Protein AF-A0AAE3LM38-F1 (afdb_monomer_lite)

Secondary structure (DSSP, 8-state):
--HHHHHHHHHHHHHHHHHHHHHHHHH--HHHHHHHHHHHHHHHHHHHHHHHHHH-HHHHHS--SSTTTTTGGGHHHHHHHHHHHHHHHHHHHHHHTT---

pLDDT: mean 84.43, std 11.44, range [55.12, 95.81]

Foldseek 3Di:
DDPVLVVLLVVLLVVLLVQLVVVCLVPVDLVVSLVSSLVSLQVSLVVVLVVCVVPPVVQQVPQDPDPCRVCRSVVSVVCSVVSSVVSSVVSVVCVVVVDND

Radius of gyration: 15.34 Å; chains: 1; bounding box: 33×17×43 Å

Sequence (101 aa):
MNIVFFCIILVSFFASTISSLWILKRKENKWSALAVAFIVNSLILSIATMFLYKTDSQMFHKQMEGLFASLGVLVLVFFIPIITWINYFIIMGVKKKGVRL

Structure (mmCIF, N/CA/C/O backbone):
data_AF-A0AAE3LM38-F1
#
_entry.id   AF-A0AAE3LM38-F1
#
loop_
_atom_site.group_PDB
_atom_site.id
_atom_site.type_symbol
_atom_site.label_atom_id
_atom_site.label_alt_id
_atom_site.label_comp_id
_atom_site.label_asym_id
_atom_site.label_entity_id
_atom_site.label_seq_id
_atom_site.pdbx_PDB_ins_code
_atom_site.Cartn_x
_atom_site.Cartn_y
_atom_site.Cartn_z
_atom_site.occupancy
_atom_site.B_iso_or_equiv
_atom_site.auth_seq_id
_atom_site.auth_comp_id
_atom_site.auth_asym_id
_atom_site.auth_atom_id
_atom_site.pdbx_PDB_model_num
ATOM 1 N N . MET A 1 1 ? 3.446 -8.873 -16.674 1.00 66.44 1 MET A N 1
ATOM 2 C CA . MET A 1 1 ? 4.017 -7.954 -15.658 1.00 66.44 1 MET A CA 1
ATOM 3 C C . MET A 1 1 ? 5.364 -8.507 -15.205 1.00 66.44 1 MET A C 1
ATOM 5 O O . MET A 1 1 ? 5.446 -9.702 -14.961 1.00 66.44 1 MET A O 1
ATOM 9 N N . ASN A 1 2 ? 6.418 -7.690 -15.158 1.00 78.12 2 ASN A N 1
ATOM 10 C CA . ASN A 1 2 ? 7.768 -8.150 -14.802 1.00 78.12 2 ASN A CA 1
ATOM 11 C C . ASN A 1 2 ? 7.848 -8.513 -13.300 1.00 78.12 2 ASN A C 1
ATOM 13 O O . ASN A 1 2 ? 7.228 -7.844 -12.470 1.00 78.12 2 ASN A O 1
ATOM 17 N N . ILE A 1 3 ? 8.594 -9.576 -12.966 1.00 84.75 3 ILE A N 1
ATOM 18 C CA . ILE A 1 3 ? 8.767 -10.109 -11.602 1.00 84.75 3 ILE A CA 1
ATOM 19 C C . ILE A 1 3 ? 9.158 -9.021 -10.590 1.00 84.75 3 ILE A C 1
ATOM 21 O O . ILE A 1 3 ? 8.665 -9.020 -9.465 1.00 84.75 3 ILE A O 1
ATOM 25 N N . VAL A 1 4 ? 9.953 -8.033 -11.012 1.00 86.38 4 VAL A N 1
ATOM 26 C CA . VAL A 1 4 ? 10.386 -6.908 -10.169 1.00 86.38 4 VAL A CA 1
ATOM 27 C C . VAL A 1 4 ? 9.194 -6.077 -9.681 1.00 86.38 4 VAL A C 1
ATOM 29 O O . VAL A 1 4 ? 9.109 -5.762 -8.495 1.00 86.38 4 VAL A O 1
ATOM 32 N N . PHE A 1 5 ? 8.228 -5.777 -10.557 1.00 86.31 5 PHE A N 1
ATOM 33 C CA . PHE A 1 5 ? 7.022 -5.025 -10.186 1.00 86.31 5 PHE A CA 1
ATOM 34 C C . PHE A 1 5 ? 6.175 -5.798 -9.180 1.00 86.31 5 PHE A C 1
ATOM 36 O O . PHE A 1 5 ? 5.670 -5.216 -8.222 1.00 86.31 5 PHE A O 1
ATOM 43 N N . PHE A 1 6 ? 6.049 -7.114 -9.371 1.00 88.38 6 PHE A N 1
ATOM 44 C CA . PHE A 1 6 ? 5.300 -7.969 -8.456 1.00 88.38 6 PHE A CA 1
ATOM 45 C C . PHE A 1 6 ? 5.933 -7.985 -7.059 1.00 88.38 6 PHE A C 1
ATOM 47 O O . PHE A 1 6 ? 5.228 -7.797 -6.067 1.00 88.38 6 PHE A O 1
ATOM 54 N N . CYS A 1 7 ? 7.262 -8.103 -6.977 1.00 90.94 7 CYS A N 1
ATOM 55 C CA . CYS A 1 7 ? 7.992 -8.018 -5.712 1.00 90.94 7 CYS A CA 1
ATOM 56 C C . CYS A 1 7 ? 7.780 -6.668 -5.009 1.00 90.94 7 CYS A C 1
ATOM 58 O O . CYS A 1 7 ? 7.497 -6.642 -3.812 1.00 90.94 7 CYS A O 1
ATOM 60 N N . ILE A 1 8 ? 7.858 -5.550 -5.739 1.00 92.50 8 ILE A N 1
ATOM 61 C CA . ILE A 1 8 ? 7.646 -4.204 -5.177 1.00 92.50 8 ILE A CA 1
ATOM 62 C C . ILE A 1 8 ? 6.222 -4.054 -4.626 1.00 92.50 8 ILE A C 1
ATOM 64 O O . ILE A 1 8 ? 6.038 -3.561 -3.510 1.00 92.50 8 ILE A O 1
ATOM 68 N N . ILE A 1 9 ? 5.214 -4.497 -5.385 1.00 92.50 9 ILE A N 1
ATOM 69 C CA . ILE A 1 9 ? 3.806 -4.434 -4.971 1.00 92.50 9 ILE A CA 1
ATOM 70 C C . ILE A 1 9 ? 3.577 -5.280 -3.714 1.00 92.50 9 ILE A C 1
ATOM 72 O O . ILE A 1 9 ? 2.939 -4.802 -2.777 1.00 92.50 9 ILE A O 1
ATOM 76 N N . LEU A 1 10 ? 4.131 -6.496 -3.653 1.00 94.06 10 LEU A N 1
ATOM 77 C CA . LEU A 1 10 ? 4.017 -7.361 -2.476 1.00 94.06 10 LEU A CA 1
ATOM 78 C C . LEU A 1 10 ? 4.664 -6.744 -1.235 1.00 94.06 10 LEU A C 1
ATOM 80 O O . LEU A 1 10 ? 4.043 -6.718 -0.174 1.00 94.06 10 LEU A O 1
ATOM 84 N N . VAL A 1 11 ? 5.884 -6.216 -1.356 1.00 93.94 11 VAL A N 1
ATOM 85 C CA . VAL A 1 11 ? 6.576 -5.562 -0.233 1.00 93.94 11 VAL A CA 1
ATOM 86 C C . VAL A 1 11 ? 5.786 -4.347 0.254 1.00 93.94 11 VAL A C 1
ATOM 88 O O . VAL A 1 11 ? 5.581 -4.193 1.459 1.00 93.94 11 VAL A O 1
ATOM 91 N N . SER A 1 12 ? 5.284 -3.521 -0.669 1.00 93.75 12 SER A N 1
ATOM 92 C CA . SER A 1 12 ? 4.421 -2.380 -0.345 1.00 93.75 12 SER A CA 1
ATOM 93 C C . SER A 1 12 ? 3.147 -2.818 0.382 1.00 93.75 12 SER A C 1
ATOM 95 O O . SER A 1 12 ? 2.786 -2.249 1.417 1.00 93.75 12 SER A O 1
ATOM 97 N N . PHE A 1 13 ? 2.500 -3.879 -0.107 1.00 94.25 13 PHE A N 1
ATOM 98 C CA . PHE A 1 13 ? 1.312 -4.452 0.509 1.00 94.25 13 PHE A CA 1
ATOM 99 C C . PHE A 1 13 ? 1.592 -4.889 1.951 1.00 94.25 13 PHE A C 1
ATOM 101 O O . PHE A 1 13 ? 0.990 -4.333 2.869 1.00 94.25 13 PHE A O 1
ATOM 108 N N . PHE A 1 14 ? 2.564 -5.777 2.180 1.00 94.38 14 PHE A N 1
ATOM 109 C CA . PHE A 1 14 ? 2.873 -6.268 3.527 1.00 94.38 14 PHE A CA 1
ATOM 110 C C . PHE A 1 14 ? 3.288 -5.149 4.488 1.00 94.38 14 PHE A C 1
ATOM 112 O O . PHE A 1 14 ? 2.784 -5.093 5.612 1.00 94.38 14 PHE A O 1
ATOM 119 N N . ALA A 1 15 ? 4.145 -4.222 4.052 1.00 93.94 15 ALA A N 1
ATOM 120 C CA . ALA A 1 15 ? 4.568 -3.094 4.880 1.00 93.94 15 ALA A CA 1
ATOM 121 C C . ALA A 1 15 ? 3.380 -2.198 5.280 1.00 93.94 15 ALA A C 1
ATOM 123 O O . ALA A 1 15 ? 3.248 -1.799 6.444 1.00 93.94 15 ALA A O 1
ATOM 124 N N . SER A 1 16 ? 2.475 -1.913 4.338 1.00 93.44 16 SER A N 1
ATOM 125 C CA . SER A 1 16 ? 1.272 -1.114 4.599 1.00 93.44 16 SER A CA 1
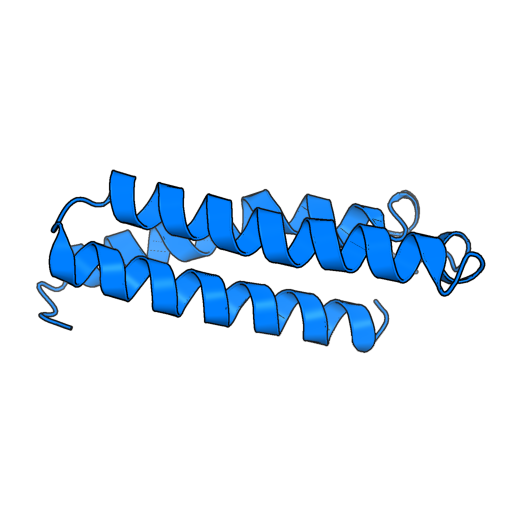ATOM 126 C C . SER A 1 16 ? 0.274 -1.830 5.519 1.00 93.44 16 SER A C 1
ATOM 128 O O . SER A 1 16 ? -0.287 -1.213 6.427 1.00 93.44 16 SER A O 1
ATOM 130 N N . THR A 1 17 ? 0.098 -3.145 5.368 1.00 92.88 17 THR A N 1
ATOM 131 C CA . THR A 1 17 ? -0.781 -3.930 6.242 1.00 92.88 17 THR A CA 1
ATOM 132 C C . THR A 1 17 ? -0.229 -3.981 7.664 1.00 92.88 17 THR A C 1
ATOM 134 O O . THR A 1 17 ? -0.948 -3.635 8.598 1.00 92.88 17 THR A O 1
ATOM 137 N N . ILE A 1 18 ? 1.051 -4.318 7.852 1.00 93.94 18 ILE A N 1
ATOM 138 C CA . ILE A 1 18 ? 1.671 -4.398 9.187 1.00 93.94 18 ILE A CA 1
ATOM 139 C C . ILE A 1 18 ? 1.588 -3.048 9.912 1.00 93.94 18 ILE A C 1
ATOM 141 O O . ILE A 1 18 ? 1.138 -2.982 11.058 1.00 93.94 18 ILE A O 1
ATOM 145 N N . SER A 1 19 ? 1.969 -1.957 9.241 1.00 91.88 19 SER A N 1
ATOM 146 C CA . SER A 1 19 ? 1.930 -0.612 9.830 1.00 91.88 19 SER A CA 1
ATOM 147 C C . SER A 1 19 ? 0.505 -0.166 10.179 1.00 91.88 19 SER A C 1
ATOM 149 O O . SER A 1 19 ? 0.278 0.383 11.260 1.00 91.88 19 SER A O 1
ATOM 151 N N . SER A 1 20 ? -0.476 -0.445 9.318 1.00 90.44 20 SER A N 1
ATOM 152 C CA . SER A 1 20 ? -1.876 -0.091 9.579 1.00 90.44 20 SER A CA 1
ATOM 153 C C . SER A 1 20 ? -2.478 -0.878 10.743 1.00 90.44 20 SER A C 1
ATOM 155 O O . SER A 1 20 ? -3.147 -0.285 11.591 1.00 90.44 20 SER A O 1
ATOM 157 N N . LEU A 1 21 ? -2.185 -2.177 10.856 1.00 90.44 21 LEU A N 1
ATOM 158 C CA . LEU A 1 21 ? -2.618 -3.001 11.986 1.00 90.44 21 LEU A CA 1
ATOM 159 C C . LEU A 1 21 ? -1.974 -2.546 13.298 1.00 90.44 21 LEU A C 1
ATOM 161 O O . LEU A 1 21 ? -2.649 -2.477 14.328 1.00 90.44 21 LEU A O 1
ATOM 165 N N . TRP A 1 22 ? -0.698 -2.157 13.265 1.00 90.44 22 TRP A N 1
ATOM 166 C CA . TRP A 1 22 ? -0.016 -1.629 14.444 1.00 90.44 22 TRP A CA 1
ATOM 167 C C . TRP A 1 22 ? -0.649 -0.321 14.944 1.00 90.44 22 TRP A C 1
ATOM 169 O O . TRP A 1 22 ? -0.853 -0.134 16.147 1.00 90.44 22 TRP A O 1
ATOM 179 N N . ILE A 1 23 ? -1.033 0.569 14.026 1.00 89.38 23 ILE A N 1
ATOM 180 C CA . ILE A 1 23 ? -1.726 1.820 14.363 1.00 89.38 23 ILE A CA 1
ATOM 181 C C . ILE A 1 23 ? -3.161 1.569 14.816 1.00 89.38 23 ILE A C 1
ATOM 183 O O . ILE A 1 23 ? -3.619 2.228 15.753 1.00 89.38 23 ILE A O 1
ATOM 187 N N . LEU A 1 24 ? -3.855 0.602 14.211 1.00 88.81 24 LEU A N 1
ATOM 188 C CA . LEU A 1 24 ? -5.183 0.186 14.651 1.00 88.81 24 LEU A CA 1
ATOM 189 C C . LEU A 1 24 ? -5.148 -0.286 16.108 1.00 88.81 24 LEU A C 1
ATOM 191 O O . LEU A 1 24 ? -5.995 0.135 16.889 1.00 88.81 24 LEU A O 1
ATOM 195 N N . LYS A 1 25 ? -4.132 -1.070 16.487 1.00 85.94 25 LYS A N 1
ATOM 196 C CA . LYS A 1 25 ? -3.913 -1.514 17.871 1.00 85.94 25 LYS A CA 1
ATOM 197 C C . LYS A 1 25 ? -3.651 -0.351 18.834 1.00 85.94 25 LYS A C 1
ATOM 199 O O . LYS A 1 25 ? -4.110 -0.385 19.967 1.00 85.94 25 LYS A O 1
ATOM 204 N N . ARG A 1 26 ? -2.915 0.681 18.404 1.00 84.81 26 ARG A N 1
ATOM 205 C CA . ARG A 1 26 ? -2.559 1.825 19.265 1.00 84.81 26 ARG A CA 1
ATOM 206 C C . ARG A 1 26 ? -3.666 2.862 19.436 1.00 84.81 26 ARG A C 1
ATOM 208 O O . ARG A 1 26 ? -3.784 3.433 20.511 1.00 84.81 26 ARG A O 1
ATOM 215 N N . LYS A 1 27 ? -4.389 3.192 18.364 1.00 80.69 27 LYS A N 1
ATOM 216 C CA . LYS A 1 27 ? -5.349 4.310 18.352 1.00 80.69 27 LYS A CA 1
ATOM 217 C C . LYS A 1 27 ? -6.810 3.865 18.310 1.00 80.69 27 LYS A C 1
ATOM 219 O O . LYS A 1 27 ? -7.675 4.730 18.389 1.00 80.69 27 LYS A O 1
ATOM 224 N N . GLU A 1 28 ? -7.089 2.580 18.057 1.00 78.75 28 GLU A N 1
ATOM 225 C CA . GLU A 1 28 ? -8.425 1.978 17.819 1.00 78.75 28 GLU A CA 1
ATOM 226 C C . GLU A 1 28 ? -9.290 2.668 16.735 1.00 78.75 28 GLU A C 1
ATOM 228 O O . GLU A 1 28 ? -10.437 2.290 16.442 1.00 78.75 28 GLU A O 1
ATOM 233 N N . ASN A 1 29 ? -8.715 3.666 16.064 1.00 85.81 29 ASN A N 1
ATOM 234 C CA . ASN A 1 29 ? -9.349 4.470 15.046 1.00 85.81 29 ASN A CA 1
ATOM 235 C C . ASN A 1 29 ? -9.012 3.920 13.657 1.00 85.81 29 ASN A C 1
ATOM 237 O O . ASN A 1 29 ? -7.891 4.054 13.159 1.00 85.81 29 ASN A O 1
ATOM 241 N N . LYS A 1 30 ? -10.039 3.365 13.006 1.00 86.81 30 LYS A N 1
ATOM 242 C CA . LYS A 1 30 ? -9.970 2.794 11.654 1.00 86.81 30 LYS A CA 1
ATOM 243 C C . LYS A 1 30 ? -9.435 3.780 10.614 1.00 86.81 30 LYS A C 1
ATOM 245 O O . LYS A 1 30 ? -8.672 3.386 9.740 1.00 86.81 30 LYS A O 1
ATOM 250 N N . TRP A 1 31 ? -9.803 5.057 10.721 1.00 90.12 31 TRP A N 1
ATOM 251 C CA . TRP A 1 31 ? -9.423 6.074 9.741 1.00 90.12 31 TRP A CA 1
ATOM 252 C C . TRP A 1 31 ? -7.945 6.430 9.855 1.00 90.12 31 TRP A C 1
ATOM 254 O O . TRP A 1 31 ? -7.280 6.605 8.841 1.00 90.12 31 TRP A O 1
ATOM 264 N N . SER A 1 32 ? -7.406 6.450 11.079 1.00 89.88 32 SER A N 1
ATOM 265 C CA . SER A 1 32 ? -5.971 6.652 11.293 1.00 89.88 32 SER A CA 1
ATOM 266 C C . SER A 1 32 ? -5.154 5.471 10.771 1.00 89.88 32 SER A C 1
ATOM 268 O O . SER A 1 32 ? -4.097 5.690 10.191 1.00 89.88 32 SER A O 1
ATOM 270 N N . ALA A 1 33 ? -5.629 4.236 10.961 1.00 90.81 33 ALA A N 1
ATOM 271 C CA . ALA A 1 33 ? -4.974 3.045 10.422 1.00 90.81 33 ALA A CA 1
ATOM 272 C C . ALA A 1 33 ? -4.980 3.043 8.883 1.00 90.81 33 ALA A C 1
ATOM 274 O O . ALA A 1 33 ? -3.953 2.775 8.262 1.00 90.81 33 ALA A O 1
ATOM 275 N N . LEU A 1 34 ? -6.109 3.416 8.269 1.00 93.12 34 LEU A N 1
ATOM 276 C CA . LEU A 1 34 ? -6.236 3.513 6.814 1.00 93.12 34 LEU A CA 1
ATOM 277 C C . LEU A 1 34 ? -5.354 4.621 6.222 1.00 93.12 34 LEU A C 1
ATOM 279 O O . LEU A 1 34 ? -4.697 4.399 5.209 1.00 93.12 34 LEU A O 1
ATOM 283 N N . ALA A 1 35 ? -5.299 5.789 6.868 1.00 92.56 35 ALA A N 1
ATOM 28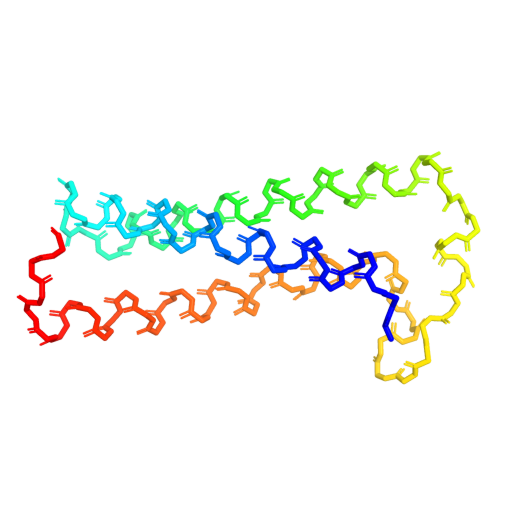4 C CA . ALA A 1 35 ? -4.424 6.880 6.446 1.00 92.56 35 ALA A CA 1
ATOM 285 C C . ALA A 1 35 ? -2.953 6.446 6.454 1.00 92.56 35 ALA A C 1
ATOM 287 O O . ALA A 1 35 ? -2.217 6.744 5.520 1.00 92.56 35 ALA A O 1
ATOM 288 N N . VAL A 1 36 ? -2.533 5.680 7.465 1.00 92.94 36 VAL A N 1
ATOM 289 C CA . VAL A 1 36 ? -1.167 5.143 7.525 1.00 92.94 36 VAL A CA 1
ATOM 290 C C . VAL A 1 36 ? -0.918 4.113 6.425 1.00 92.94 36 VAL A C 1
ATOM 292 O O . VAL A 1 36 ? 0.119 4.195 5.775 1.00 92.94 36 VAL A O 1
ATOM 295 N N . ALA A 1 37 ? -1.866 3.210 6.148 1.00 92.06 37 ALA A N 1
ATOM 296 C CA . ALA A 1 37 ? -1.753 2.284 5.017 1.00 92.06 37 ALA A CA 1
ATOM 297 C C . ALA A 1 37 ? -1.527 3.026 3.688 1.00 92.06 37 ALA A C 1
ATOM 299 O O . ALA A 1 37 ? -0.630 2.660 2.929 1.00 92.06 37 ALA A O 1
ATOM 300 N N . PHE A 1 38 ? -2.314 4.079 3.442 1.00 92.94 38 PHE A N 1
ATOM 301 C CA . PHE A 1 38 ? -2.218 4.918 2.246 1.00 92.94 38 PHE A CA 1
ATOM 302 C C . PHE A 1 38 ? -0.903 5.708 2.177 1.00 92.94 38 PHE A C 1
ATOM 304 O O . PHE A 1 38 ? -0.300 5.836 1.119 1.00 92.94 38 PHE A O 1
ATOM 311 N N . ILE A 1 39 ? -0.418 6.244 3.297 1.00 95.00 39 ILE A N 1
ATOM 312 C CA . ILE A 1 39 ? 0.856 6.975 3.312 1.00 95.00 39 ILE A CA 1
ATOM 313 C C . ILE A 1 39 ? 2.018 6.014 3.037 1.00 95.00 39 ILE A C 1
ATOM 315 O O . ILE A 1 39 ? 2.862 6.290 2.187 1.00 95.00 39 ILE A O 1
ATOM 319 N N . VAL A 1 40 ? 2.051 4.867 3.720 1.00 94.31 40 VAL A N 1
ATOM 320 C CA . VAL A 1 40 ? 3.142 3.891 3.594 1.00 94.31 40 VAL A CA 1
ATOM 321 C C . VAL A 1 40 ? 3.189 3.296 2.190 1.00 94.31 40 VAL A C 1
ATOM 323 O O . VAL A 1 40 ? 4.261 3.279 1.582 1.00 94.31 40 VAL A O 1
ATOM 326 N N . ASN A 1 41 ? 2.052 2.852 1.641 1.00 93.31 41 ASN A N 1
ATOM 327 C CA . ASN A 1 41 ? 2.047 2.283 0.293 1.00 93.31 41 ASN A CA 1
ATOM 328 C C . ASN A 1 41 ? 2.398 3.331 -0.778 1.00 93.31 41 ASN A C 1
ATOM 330 O O . ASN A 1 41 ? 3.152 3.014 -1.698 1.00 93.31 41 ASN A O 1
ATOM 334 N N . SER A 1 42 ? 1.941 4.580 -0.627 1.00 93.25 42 SER A N 1
ATOM 335 C CA . SER A 1 42 ? 2.230 5.666 -1.564 1.00 93.25 42 SER A CA 1
ATOM 336 C C . SER A 1 42 ? 3.706 6.022 -1.544 1.00 93.25 42 SER A C 1
ATOM 338 O O . SER A 1 42 ? 4.295 6.187 -2.610 1.00 93.25 42 SER A O 1
ATOM 340 N N . LEU A 1 43 ? 4.328 6.088 -0.362 1.00 94.94 43 LEU A N 1
ATOM 341 C CA . LEU A 1 43 ? 5.762 6.343 -0.236 1.00 94.94 43 LEU A CA 1
ATOM 342 C C . LEU A 1 43 ? 6.582 5.236 -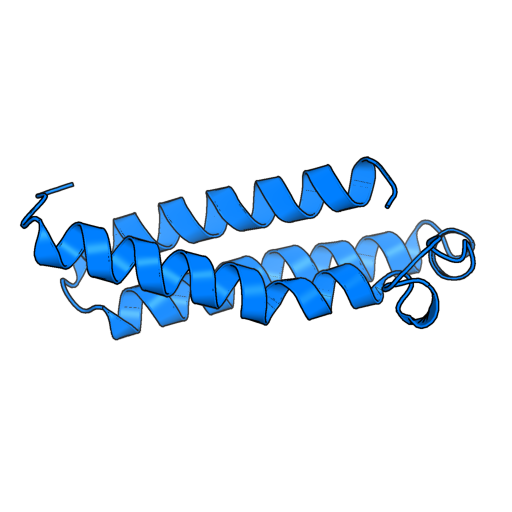0.902 1.00 94.94 43 LEU A C 1
ATOM 344 O O . LEU A 1 43 ? 7.421 5.535 -1.749 1.00 94.94 43 LEU A O 1
ATOM 348 N N . ILE A 1 44 ? 6.310 3.967 -0.581 1.00 94.25 44 ILE A N 1
ATOM 349 C CA . ILE A 1 44 ? 7.057 2.830 -1.142 1.00 94.25 44 ILE A CA 1
ATOM 350 C C . ILE A 1 44 ? 6.914 2.790 -2.668 1.00 94.25 44 ILE A C 1
ATOM 352 O O . ILE A 1 44 ? 7.916 2.698 -3.379 1.00 94.25 44 ILE A O 1
ATOM 356 N N . LEU A 1 45 ? 5.687 2.899 -3.185 1.00 93.38 45 LEU A N 1
ATOM 357 C CA . LEU A 1 45 ? 5.427 2.808 -4.623 1.00 93.38 45 LEU A CA 1
ATOM 358 C C . LEU A 1 45 ? 5.952 4.027 -5.385 1.00 93.38 45 LEU A C 1
ATOM 360 O O . LEU A 1 45 ? 6.484 3.860 -6.481 1.00 93.38 45 LEU A O 1
ATOM 364 N N . SER A 1 46 ? 5.883 5.229 -4.809 1.00 92.38 46 SER A N 1
ATOM 365 C CA . SER A 1 46 ? 6.437 6.437 -5.436 1.00 92.38 46 SER A CA 1
ATOM 366 C C . SER A 1 46 ? 7.962 6.394 -5.491 1.00 92.38 46 SER A C 1
ATOM 368 O O . SER A 1 46 ? 8.538 6.666 -6.543 1.00 92.38 46 SER A O 1
ATOM 370 N N . ILE A 1 47 ? 8.623 5.993 -4.397 1.00 92.25 47 ILE A N 1
ATOM 371 C CA . ILE A 1 47 ? 10.085 5.845 -4.359 1.00 92.25 47 ILE A CA 1
ATOM 372 C C . ILE A 1 47 ? 10.533 4.783 -5.366 1.00 92.25 47 ILE A C 1
ATOM 374 O O . ILE A 1 47 ? 11.446 5.033 -6.153 1.00 92.25 47 ILE A O 1
ATOM 378 N N . ALA A 1 48 ? 9.860 3.630 -5.402 1.00 90.00 48 ALA A N 1
ATOM 379 C CA . ALA A 1 48 ? 10.162 2.575 -6.363 1.00 90.00 48 ALA A CA 1
ATOM 380 C C . ALA A 1 48 ? 9.962 3.040 -7.815 1.00 90.00 48 ALA A C 1
ATOM 382 O O . ALA A 1 48 ? 10.802 2.768 -8.671 1.00 90.00 48 ALA A O 1
ATOM 383 N N . THR A 1 49 ? 8.896 3.801 -8.081 1.00 89.69 49 THR A N 1
ATOM 384 C CA . THR A 1 49 ? 8.628 4.395 -9.399 1.00 89.69 49 THR A CA 1
ATOM 385 C C . THR A 1 49 ? 9.752 5.342 -9.814 1.00 89.69 49 THR A C 1
ATOM 387 O O . THR A 1 49 ? 10.282 5.209 -10.915 1.00 89.69 49 THR A O 1
ATOM 390 N N . MET A 1 50 ? 10.170 6.259 -8.933 1.00 88.88 50 MET A N 1
ATOM 391 C CA . MET A 1 50 ? 11.277 7.183 -9.216 1.00 88.88 50 MET A CA 1
ATOM 392 C C . MET A 1 50 ? 12.605 6.449 -9.433 1.00 88.88 50 MET A C 1
ATOM 394 O O . MET A 1 50 ? 13.378 6.824 -10.315 1.00 88.88 50 MET A O 1
ATOM 398 N N . PHE A 1 51 ? 12.879 5.410 -8.642 1.00 88.44 51 PHE A N 1
ATOM 399 C CA . PHE A 1 51 ? 14.112 4.637 -8.752 1.00 88.44 51 PHE A CA 1
ATOM 400 C C . PHE A 1 51 ? 14.181 3.853 -10.068 1.00 88.44 51 PHE A C 1
ATOM 402 O O . PHE A 1 51 ? 15.203 3.898 -10.754 1.00 88.44 51 PHE A O 1
ATOM 409 N N . LEU A 1 52 ? 13.084 3.198 -10.459 1.00 85.75 52 LEU A N 1
ATOM 410 C CA . LEU A 1 52 ? 12.984 2.499 -11.742 1.00 85.75 52 LEU A CA 1
ATOM 411 C C . LEU A 1 52 ? 13.056 3.474 -12.919 1.00 85.75 52 LEU A C 1
ATOM 413 O O . LEU A 1 52 ? 13.757 3.197 -13.887 1.00 85.75 52 LEU A O 1
ATOM 417 N N . TYR A 1 53 ? 12.410 4.638 -12.803 1.00 81.38 53 TYR A N 1
ATOM 418 C CA . TYR A 1 53 ? 12.463 5.683 -13.825 1.00 81.38 53 TYR A CA 1
ATOM 419 C C . TYR A 1 53 ? 13.896 6.165 -14.096 1.00 81.38 53 TYR A C 1
ATOM 421 O O . TYR A 1 53 ? 14.266 6.382 -15.246 1.00 81.38 53 TYR A O 1
ATOM 429 N N . LYS A 1 54 ? 14.713 6.323 -13.046 1.00 83.06 54 LYS A N 1
ATOM 430 C CA . LYS A 1 54 ? 16.105 6.779 -13.180 1.00 83.06 54 LYS A CA 1
ATOM 431 C C . LYS A 1 54 ? 17.072 5.685 -13.630 1.00 83.06 54 LYS A C 1
ATOM 433 O O . LYS A 1 54 ? 18.008 5.984 -14.362 1.00 83.06 54 LYS A O 1
ATOM 438 N N . THR A 1 55 ? 16.888 4.458 -13.150 1.00 77.62 55 THR A N 1
ATOM 439 C CA . THR A 1 55 ? 17.867 3.372 -13.336 1.00 77.62 55 THR A CA 1
ATOM 440 C C . THR A 1 55 ? 17.697 2.656 -14.673 1.00 77.62 55 THR A C 1
ATOM 442 O O . THR A 1 55 ? 18.675 2.166 -15.229 1.00 77.62 55 THR A O 1
ATOM 445 N N . ASP A 1 56 ? 16.475 2.595 -15.204 1.00 67.06 56 ASP A N 1
ATOM 446 C CA . ASP A 1 56 ? 16.182 1.815 -16.404 1.00 67.06 56 ASP A CA 1
ATOM 447 C C . ASP A 1 56 ? 15.138 2.535 -17.277 1.00 67.06 56 ASP A C 1
ATOM 449 O O . ASP A 1 56 ? 13.936 2.255 -17.251 1.00 67.06 56 ASP A O 1
ATOM 453 N N . SER A 1 57 ? 15.611 3.498 -18.076 1.00 64.31 57 SER A N 1
ATOM 454 C CA . SER A 1 57 ? 14.780 4.244 -19.036 1.00 64.31 57 SER A CA 1
ATOM 455 C C . SER A 1 57 ? 14.141 3.339 -20.102 1.00 64.31 57 SER A C 1
ATOM 457 O O . SER A 1 57 ? 13.099 3.684 -20.673 1.00 64.31 57 SER A O 1
ATOM 459 N N . GLN A 1 58 ? 14.714 2.150 -20.330 1.00 62.22 58 GLN A N 1
ATOM 460 C CA . GLN A 1 58 ? 14.150 1.125 -21.204 1.00 62.22 58 GLN A CA 1
ATOM 461 C C . GLN A 1 58 ? 13.009 0.353 -20.536 1.00 62.22 58 GLN A C 1
ATOM 463 O O . GLN A 1 58 ? 12.065 -0.011 -21.233 1.00 62.22 58 GLN A O 1
ATOM 468 N N . M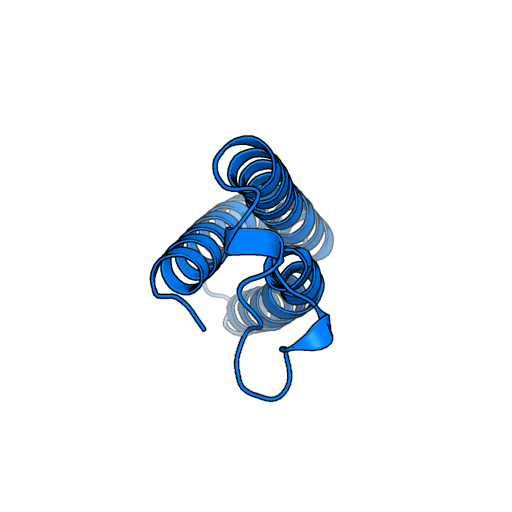ET A 1 59 ? 13.009 0.149 -19.214 1.00 61.09 59 MET A N 1
ATOM 469 C CA . MET A 1 59 ? 11.854 -0.434 -18.510 1.00 61.09 59 MET A CA 1
ATOM 470 C C . MET A 1 59 ? 10.589 0.420 -18.616 1.00 61.09 59 MET A C 1
ATOM 472 O O . MET A 1 59 ? 9.491 -0.127 -18.562 1.00 61.09 59 MET A O 1
ATOM 476 N N . PHE A 1 60 ? 10.725 1.733 -18.803 1.00 57.59 60 PHE A N 1
ATOM 477 C CA . PHE A 1 60 ? 9.584 2.611 -19.071 1.00 57.59 60 PHE A CA 1
ATOM 478 C C . PHE A 1 60 ? 8.936 2.318 -20.435 1.00 57.59 60 PHE A C 1
ATOM 480 O O . PHE A 1 60 ? 7.720 2.410 -20.574 1.00 57.59 60 PHE A O 1
ATOM 487 N N . HIS A 1 61 ? 9.753 1.936 -21.423 1.00 55.22 61 HIS A N 1
ATOM 488 C CA . HIS A 1 61 ? 9.336 1.670 -22.805 1.00 55.22 61 HIS A CA 1
ATOM 489 C C . HIS A 1 61 ? 9.116 0.185 -23.106 1.00 55.22 61 HIS A C 1
ATOM 491 O O . HIS A 1 61 ? 8.526 -0.139 -24.137 1.00 55.22 61 HIS A O 1
ATOM 497 N N . LYS A 1 62 ? 9.558 -0.726 -22.226 1.00 58.78 62 LYS A N 1
ATOM 498 C CA . LYS A 1 62 ? 9.150 -2.133 -22.253 1.00 58.78 62 LYS A CA 1
ATOM 499 C C . LYS A 1 62 ? 7.656 -2.171 -21.968 1.00 58.78 62 LYS A C 1
ATOM 501 O O . LYS A 1 62 ? 7.235 -2.215 -20.813 1.00 58.78 62 LYS A O 1
ATOM 506 N N . GLN A 1 63 ? 6.882 -2.104 -23.049 1.00 55.12 63 GLN A N 1
ATOM 507 C CA . GLN A 1 63 ? 5.438 -2.261 -23.046 1.00 55.12 63 GLN A CA 1
ATOM 508 C C . GLN A 1 63 ? 5.115 -3.466 -22.172 1.00 55.12 63 GLN A C 1
ATOM 510 O O . GLN A 1 63 ? 5.572 -4.582 -22.428 1.00 55.12 63 GLN A O 1
ATOM 515 N N . MET A 1 64 ? 4.386 -3.235 -21.082 1.00 60.94 64 MET A N 1
ATOM 516 C CA . MET A 1 64 ? 3.780 -4.364 -20.400 1.00 60.94 64 MET A CA 1
ATOM 517 C C . MET A 1 64 ? 2.817 -5.011 -21.393 1.00 60.94 64 MET A C 1
ATOM 519 O O . MET A 1 64 ? 2.104 -4.322 -22.103 1.00 60.94 64 MET A O 1
ATOM 523 N N . GLU A 1 65 ? 2.771 -6.327 -21.473 1.00 63.16 65 GLU A N 1
ATOM 524 C CA . GLU A 1 65 ? 1.732 -6.974 -22.272 1.00 63.16 65 GLU A CA 1
ATOM 525 C C . GLU A 1 65 ? 0.421 -7.016 -21.461 1.00 63.16 65 GLU A C 1
ATOM 527 O O . GLU A 1 65 ? 0.439 -7.255 -20.247 1.00 63.16 65 GLU A O 1
ATOM 532 N N . GLY A 1 66 ? -0.720 -6.760 -22.114 1.00 70.50 66 GLY A N 1
ATOM 533 C CA . GLY A 1 66 ? -2.064 -6.844 -21.516 1.00 70.50 66 GLY A CA 1
ATOM 534 C C . GLY A 1 66 ? -2.666 -5.511 -21.037 1.00 70.50 66 GLY A C 1
ATOM 535 O O . GLY A 1 66 ? -2.303 -4.441 -21.514 1.00 70.50 66 GLY A O 1
ATOM 536 N N . LEU A 1 67 ? -3.607 -5.569 -20.081 1.00 70.06 67 LEU A N 1
ATOM 537 C CA . LEU A 1 67 ? -4.414 -4.428 -19.584 1.00 70.06 67 LEU A CA 1
ATOM 538 C C . LEU A 1 67 ? -3.605 -3.206 -19.106 1.00 70.06 67 LEU A C 1
ATOM 540 O O . LEU A 1 67 ? -4.142 -2.107 -19.015 1.00 70.06 67 LEU A O 1
ATOM 544 N N . PHE A 1 68 ? -2.323 -3.396 -18.803 1.00 74.06 68 PHE A N 1
ATOM 545 C CA . PHE A 1 68 ? -1.438 -2.376 -18.248 1.00 74.06 68 PHE A CA 1
ATOM 546 C C . PHE A 1 68 ? -0.387 -1.865 -19.244 1.00 74.06 68 PHE A C 1
ATOM 548 O O . PHE A 1 68 ? 0.541 -1.156 -18.851 1.00 74.06 68 PHE A O 1
ATOM 555 N N . ALA A 1 69 ? -0.520 -2.212 -20.527 1.00 70.69 69 ALA A N 1
ATOM 556 C CA . ALA A 1 69 ? 0.475 -1.921 -21.555 1.00 70.69 69 ALA A CA 1
ATOM 557 C C . ALA A 1 69 ? 0.814 -0.442 -21.717 1.00 70.69 69 ALA A C 1
ATOM 559 O O . ALA A 1 69 ? 1.978 -0.090 -21.896 1.00 70.69 69 ALA A O 1
ATOM 560 N N . SER A 1 70 ? -0.193 0.421 -21.599 1.00 74.44 70 SER A N 1
ATOM 561 C CA . SER A 1 70 ? -0.043 1.870 -21.736 1.00 74.44 70 SER A CA 1
ATOM 562 C C . SER A 1 70 ? 0.500 2.558 -20.484 1.00 74.44 70 SER A C 1
ATOM 564 O O . SER A 1 70 ? 0.911 3.712 -20.562 1.00 74.44 70 SER A O 1
ATOM 566 N N . LEU A 1 71 ? 0.497 1.884 -19.328 1.00 75.56 71 LEU A N 1
ATOM 567 C CA . LEU A 1 71 ? 0.859 2.504 -18.053 1.00 75.56 71 LEU A CA 1
ATOM 568 C C . LEU A 1 71 ? 2.361 2.435 -17.758 1.00 75.56 71 LEU A C 1
ATOM 570 O O . LEU A 1 71 ? 2.865 3.280 -17.019 1.00 75.56 71 LEU A O 1
ATOM 574 N N . GLY A 1 72 ? 3.091 1.461 -18.311 1.00 80.44 72 GLY A N 1
ATOM 575 C CA . GLY A 1 72 ? 4.527 1.307 -18.047 1.00 80.44 72 GLY A CA 1
ATOM 576 C C . GLY A 1 72 ? 4.823 1.311 -16.541 1.00 80.44 72 GLY A C 1
ATOM 577 O O . GLY A 1 72 ? 4.172 0.611 -15.766 1.00 80.44 72 GLY A O 1
ATOM 578 N N . VAL A 1 73 ? 5.757 2.152 -16.087 1.00 81.50 73 VAL A N 1
ATOM 579 C CA . VAL A 1 73 ? 6.097 2.253 -14.653 1.00 81.50 73 VAL A CA 1
ATOM 580 C C . VAL A 1 73 ? 4.944 2.786 -13.782 1.00 81.50 73 VAL A C 1
ATOM 582 O O . VAL A 1 73 ? 4.889 2.488 -12.588 1.00 81.50 73 VAL A O 1
ATOM 585 N N . LEU A 1 74 ? 3.984 3.519 -14.366 1.00 85.12 74 LEU A N 1
ATOM 586 C CA . LEU A 1 74 ? 2.837 4.092 -13.646 1.00 85.12 74 LEU A CA 1
ATOM 587 C C . LEU A 1 74 ? 1.875 3.023 -13.117 1.00 85.12 74 LEU A C 1
ATOM 589 O O . LEU A 1 74 ? 1.046 3.324 -12.259 1.00 85.12 74 LEU A O 1
ATOM 593 N N . VAL A 1 75 ? 2.026 1.765 -13.547 1.00 88.06 75 VAL A N 1
ATOM 594 C CA . VAL A 1 75 ? 1.375 0.608 -12.917 1.00 88.06 75 VAL A CA 1
ATOM 595 C C . VAL A 1 75 ? 1.559 0.615 -11.404 1.00 88.06 75 VAL A C 1
ATOM 597 O O . VAL A 1 75 ? 0.599 0.373 -10.679 1.00 88.06 75 VAL A O 1
ATOM 600 N N . LEU A 1 76 ? 2.756 0.935 -10.905 1.00 88.25 76 LEU A N 1
ATOM 601 C CA . LEU A 1 76 ? 3.014 0.957 -9.463 1.00 88.25 76 LEU A CA 1
ATOM 602 C C . LEU A 1 76 ? 2.115 1.969 -8.747 1.00 88.25 76 LEU A C 1
ATOM 604 O O . LEU A 1 76 ? 1.539 1.653 -7.710 1.00 88.25 76 LEU A O 1
ATOM 608 N N . VAL A 1 77 ? 1.936 3.153 -9.330 1.00 89.56 77 VAL A N 1
ATOM 609 C CA . VAL A 1 77 ? 1.062 4.204 -8.791 1.00 89.56 77 VAL A CA 1
ATOM 610 C C . VAL A 1 77 ? -0.408 3.780 -8.864 1.00 89.56 77 VAL A C 1
ATOM 612 O O . VAL A 1 77 ? -1.165 4.013 -7.924 1.00 89.56 77 VAL A O 1
ATOM 615 N N . PHE A 1 78 ? -0.808 3.078 -9.928 1.00 89.81 78 PHE A N 1
ATOM 616 C CA . PHE A 1 78 ? -2.164 2.540 -10.071 1.00 89.81 78 PHE A CA 1
ATOM 617 C C . PHE A 1 78 ? -2.529 1.520 -8.977 1.00 89.81 78 PHE A C 1
ATOM 619 O O . PHE A 1 78 ? -3.690 1.417 -8.582 1.00 89.81 78 PHE A O 1
ATOM 626 N N . PHE A 1 79 ? -1.549 0.801 -8.424 1.00 91.31 79 PHE A N 1
ATOM 627 C CA . PHE A 1 79 ? -1.784 -0.135 -7.322 1.00 91.31 79 PHE A CA 1
ATOM 628 C C . PHE A 1 79 ? -1.981 0.537 -5.954 1.00 91.31 79 PHE A C 1
ATOM 630 O O . PHE A 1 79 ? -2.479 -0.122 -5.039 1.00 91.31 79 PHE A O 1
ATOM 637 N N . ILE A 1 80 ? -1.680 1.832 -5.793 1.00 92.94 80 ILE A N 1
ATOM 638 C CA . ILE A 1 80 ? -1.912 2.574 -4.538 1.00 92.94 80 ILE A CA 1
ATOM 639 C C . ILE A 1 80 ? -3.380 2.474 -4.072 1.00 92.94 80 ILE A C 1
ATOM 641 O O . ILE A 1 80 ? -3.616 2.012 -2.948 1.00 92.94 80 ILE A O 1
ATOM 645 N N . PRO A 1 81 ? -4.396 2.856 -4.878 1.00 92.75 81 PRO A N 1
ATOM 646 C CA . PRO A 1 81 ? -5.794 2.737 -4.466 1.00 92.75 81 PRO A CA 1
ATOM 647 C C . PRO A 1 81 ? -6.210 1.283 -4.209 1.00 92.75 81 PRO A C 1
ATOM 649 O O . PRO A 1 81 ? -6.913 1.025 -3.232 1.00 92.75 81 PRO A O 1
ATOM 652 N N . ILE A 1 82 ? -5.722 0.327 -5.010 1.00 93.56 82 ILE A N 1
ATOM 653 C CA . ILE A 1 82 ? -6.039 -1.105 -4.865 1.00 93.56 82 ILE A CA 1
ATOM 654 C C . ILE A 1 82 ? -5.547 -1.635 -3.513 1.00 93.56 82 ILE A C 1
ATOM 656 O O . ILE A 1 82 ? -6.326 -2.200 -2.745 1.00 93.56 82 ILE A O 1
ATOM 660 N N . ILE A 1 83 ? -4.273 -1.407 -3.178 1.00 93.69 83 ILE A N 1
ATOM 661 C CA . ILE A 1 83 ? -3.686 -1.819 -1.893 1.00 93.69 83 ILE A CA 1
ATOM 662 C C . ILE A 1 83 ? -4.426 -1.154 -0.729 1.00 93.69 83 ILE A C 1
ATOM 664 O O . ILE A 1 83 ? -4.694 -1.790 0.291 1.00 93.69 83 ILE A O 1
ATOM 668 N N . THR A 1 84 ? -4.783 0.122 -0.874 1.00 93.69 84 THR A N 1
ATOM 669 C CA . THR A 1 84 ? -5.513 0.864 0.162 1.00 93.69 84 THR A CA 1
ATOM 670 C C . THR A 1 84 ? -6.901 0.273 0.410 1.00 93.69 84 THR A C 1
ATOM 672 O O . THR A 1 84 ? -7.297 0.106 1.564 1.00 93.69 84 THR A O 1
ATOM 675 N N . TRP A 1 85 ? -7.623 -0.110 -0.646 1.00 95.81 85 TRP A N 1
ATOM 676 C CA . TRP A 1 85 ? -8.910 -0.801 -0.533 1.00 95.81 85 TRP A CA 1
ATOM 677 C C . TRP A 1 85 ? -8.788 -2.172 0.126 1.00 95.81 85 TRP A C 1
ATOM 679 O O . TRP A 1 85 ? -9.585 -2.500 1.004 1.00 95.81 85 TRP A O 1
ATOM 689 N N . ILE A 1 86 ? -7.773 -2.961 -0.229 1.00 94.75 86 ILE A N 1
ATOM 690 C CA . ILE A 1 86 ? -7.551 -4.257 0.426 1.00 94.75 86 ILE A CA 1
ATOM 691 C C . ILE A 1 86 ? -7.292 -4.045 1.927 1.00 94.75 86 ILE A C 1
ATOM 693 O O . ILE A 1 86 ? -7.927 -4.695 2.760 1.00 94.75 86 ILE A O 1
ATOM 697 N N . ASN A 1 87 ? -6.441 -3.080 2.293 1.00 93.56 87 ASN A N 1
ATOM 698 C CA . ASN A 1 87 ? -6.198 -2.734 3.696 1.00 93.56 87 ASN A CA 1
ATOM 699 C C . ASN A 1 87 ? -7.464 -2.253 4.419 1.00 93.56 87 ASN A C 1
ATOM 701 O O . ASN A 1 87 ? -7.665 -2.604 5.581 1.00 93.56 87 ASN A O 1
ATOM 705 N N . TYR A 1 88 ? -8.349 -1.508 3.749 1.00 93.75 88 TYR A N 1
ATOM 706 C CA . TYR A 1 88 ?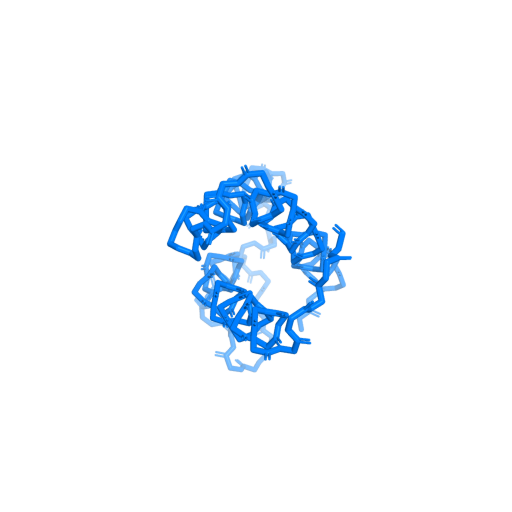 -9.645 -1.126 4.312 1.00 93.75 88 TYR A CA 1
ATOM 707 C C . TYR A 1 88 ? -10.472 -2.352 4.725 1.00 93.75 88 TYR A C 1
ATOM 709 O O . TYR A 1 88 ? -10.949 -2.414 5.863 1.00 93.75 88 TYR A O 1
ATOM 717 N N . PHE A 1 89 ? -10.597 -3.351 3.844 1.00 93.44 89 PHE A N 1
ATOM 718 C CA . PHE A 1 89 ? -11.333 -4.579 4.154 1.00 93.44 89 PHE A CA 1
ATOM 719 C C . PHE A 1 89 ? -10.674 -5.386 5.278 1.00 93.44 89 PHE A C 1
ATOM 721 O O . PHE A 1 89 ? -11.381 -5.897 6.150 1.00 93.44 89 PHE A O 1
ATOM 728 N N . ILE A 1 90 ? -9.340 -5.449 5.318 1.00 92.12 90 ILE A N 1
ATOM 729 C CA . ILE A 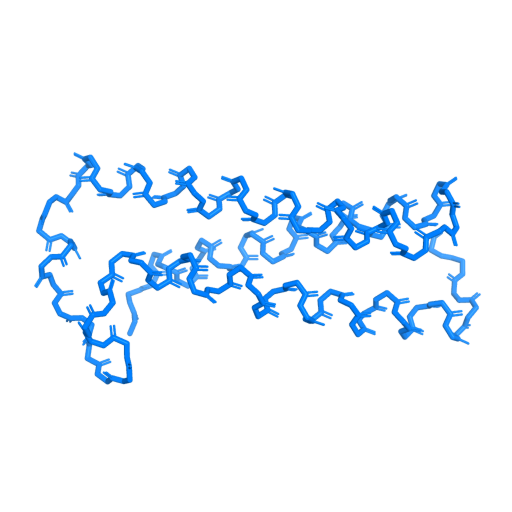1 90 ? -8.597 -6.104 6.406 1.00 92.12 90 ILE A CA 1
ATOM 730 C C . ILE A 1 90 ? -8.895 -5.420 7.746 1.00 92.12 90 ILE A C 1
ATOM 732 O O . ILE A 1 90 ? -9.309 -6.086 8.696 1.00 92.12 90 ILE A O 1
ATOM 736 N N . ILE A 1 91 ? -8.755 -4.093 7.821 1.00 92.00 91 ILE A N 1
ATOM 737 C CA . ILE A 1 91 ? -9.025 -3.305 9.035 1.00 92.00 91 ILE A CA 1
ATOM 738 C C . ILE A 1 91 ? -10.477 -3.497 9.492 1.00 92.00 91 ILE A C 1
ATOM 740 O O . ILE A 1 91 ? -10.737 -3.694 10.682 1.00 92.00 91 ILE A O 1
ATOM 744 N N . MET A 1 92 ? -11.430 -3.465 8.556 1.00 90.31 92 MET A N 1
ATOM 745 C CA . MET A 1 92 ? -12.849 -3.669 8.848 1.00 90.31 92 MET A CA 1
ATOM 746 C C . MET A 1 92 ? -13.120 -5.079 9.391 1.00 90.31 92 MET A C 1
ATOM 748 O O . MET A 1 92 ? -13.845 -5.227 10.378 1.00 90.31 92 MET A O 1
ATOM 752 N N . GLY A 1 93 ? -12.510 -6.104 8.790 1.00 87.56 93 GLY A N 1
ATOM 753 C CA . GLY A 1 93 ? -12.622 -7.494 9.225 1.00 87.56 93 GLY A CA 1
ATOM 754 C C . GLY A 1 93 ? -12.023 -7.737 10.612 1.00 87.56 93 GLY A C 1
ATOM 755 O O . GLY A 1 93 ? -12.673 -8.354 11.457 1.00 87.56 93 GLY A O 1
ATOM 756 N N . VAL A 1 94 ? -10.826 -7.205 10.877 1.00 87.81 94 VAL A N 1
ATOM 757 C CA . VAL A 1 94 ? -10.152 -7.301 12.185 1.00 87.81 94 VAL A CA 1
ATOM 758 C C . VAL A 1 94 ? -10.983 -6.623 13.273 1.00 87.81 94 VAL A C 1
ATOM 760 O O . VAL A 1 94 ? -11.243 -7.229 14.314 1.00 87.81 94 VAL A O 1
ATOM 763 N N . LYS A 1 95 ? -11.476 -5.404 13.010 1.00 82.44 95 LYS A N 1
ATOM 764 C CA . LYS A 1 95 ? -12.303 -4.662 13.970 1.00 82.44 95 LYS A CA 1
ATOM 765 C C . LYS A 1 95 ? -13.630 -5.372 14.257 1.00 82.44 95 LYS A C 1
ATOM 767 O O . LYS A 1 95 ? -14.032 -5.443 15.414 1.00 82.44 95 LYS A O 1
ATOM 772 N N . LYS A 1 96 ? -14.297 -5.931 13.237 1.00 82.94 96 LYS A N 1
ATOM 773 C CA . LYS A 1 96 ? -15.569 -6.661 13.407 1.00 82.94 96 LYS A CA 1
ATOM 774 C C . LYS A 1 96 ? -15.408 -7.936 14.237 1.00 82.94 96 LYS A C 1
ATOM 776 O O . LYS A 1 96 ? -16.300 -8.263 15.010 1.00 82.94 96 LYS A O 1
ATOM 781 N N . LYS A 1 97 ? -14.290 -8.651 14.090 1.00 77.56 97 LYS A N 1
ATOM 782 C CA . LYS A 1 97 ? -14.030 -9.883 14.850 1.00 77.56 97 LYS A CA 1
ATOM 783 C C . LYS A 1 97 ? -13.622 -9.628 16.309 1.00 77.56 97 LYS A C 1
ATOM 785 O O . LYS A 1 97 ? -13.413 -10.591 17.034 1.00 77.56 97 LYS A O 1
ATOM 790 N N . GLY A 1 98 ? -13.467 -8.368 16.735 1.00 67.12 98 GLY A N 1
ATOM 791 C CA . GLY A 1 98 ? -12.975 -8.044 18.078 1.00 67.12 98 GLY A CA 1
ATOM 792 C C . GLY A 1 98 ? -11.581 -8.615 18.357 1.00 67.12 98 GLY A C 1
ATOM 793 O O . GLY A 1 98 ? -11.215 -8.799 19.515 1.00 67.12 98 GLY A O 1
ATOM 794 N N . VAL A 1 99 ? -10.815 -8.934 17.304 1.00 63.56 99 VAL A N 1
ATOM 795 C CA . VAL A 1 99 ? -9.477 -9.513 17.435 1.00 63.56 99 VAL A CA 1
ATOM 796 C C . VAL A 1 99 ? -8.582 -8.445 18.044 1.00 63.56 99 VAL A C 1
ATOM 798 O O . VAL A 1 99 ? -8.238 -7.460 17.388 1.00 63.56 99 VAL A O 1
ATOM 801 N N . ARG A 1 100 ? -8.213 -8.644 19.311 1.00 56.31 100 ARG A N 1
ATOM 802 C CA . ARG A 1 100 ? -7.103 -7.927 19.940 1.00 56.31 100 ARG A CA 1
ATOM 803 C C . ARG A 1 100 ? -5.812 -8.481 19.338 1.00 56.31 100 ARG A C 1
ATOM 805 O O . ARG A 1 100 ? -5.304 -9.495 19.805 1.00 56.31 100 ARG A O 1
ATOM 812 N N . LEU A 1 101 ? -5.358 -7.868 18.244 1.00 57.53 101 LEU A N 1
ATOM 813 C CA . LEU A 1 101 ? -4.004 -8.060 17.711 1.00 57.53 101 LEU A CA 1
ATOM 814 C C . LEU A 1 101 ? -2.962 -7.590 18.728 1.00 57.53 101 LEU A C 1
ATOM 816 O O . LEU A 1 101 ? -3.254 -6.668 19.519 1.00 57.53 101 LEU A O 1
#

Organism: NCBI:txid1325689